Protein AF-A0A258PZM6-F1 (afdb_monomer_lite)

Sequence (106 aa):
TERRRTKQIAFNKANGIEPRGVQKRIKDIIDGVYDVKEKRSERQVEQERARYEDMSEKQLAAEIKLLEKQMNSEAKNLEFEKAAATRDRLTKVKEMAFGARSQDAI

Foldseek 3Di:
DVVVVVVVVVVCVVVVNDDDDDDDDDDDPDDDDPDDDPPVVVVVVVVVLVVLVPDDLVRLVVVLVVLVVVLVVCVVVVVNVVSVVSVVVSVVSCCSSPVDPDPPDD

Secondary structure (DSSP, 8-state):
-HHHHHHHHHHHHHTTPPP------------S---S-HHHHHHHHHHHHHHHHTS-HHHHHHHHHHHHHHHHHHHHTT-HHHHHHHHHHHHHHHHHHHTS------

Radius of gyration: 22.21 Å; chains: 1; bounding box: 46×37×56 Å

Structure (mmCIF, N/CA/C/O backbone):
data_AF-A0A258PZM6-F1
#
_entry.id   AF-A0A258PZM6-F1
#
loop_
_atom_site.group_PDB
_atom_site.id
_atom_site.type_symbol
_atom_site.label_atom_id
_atom_site.label_alt_id
_atom_site.label_comp_id
_atom_site.label_asym_id
_atom_site.label_entity_id
_atom_site.label_seq_id
_atom_site.pdbx_PDB_ins_code
_atom_site.Cartn_x
_atom_site.Cartn_y
_atom_site.Cartn_z
_atom_site.occupancy
_atom_site.B_iso_or_equiv
_atom_site.auth_seq_id
_atom_site.auth_comp_id
_atom_site.auth_asym_id
_atom_site.auth_atom_id
_atom_site.pdbx_PDB_model_num
ATOM 1 N N . THR A 1 1 ? -15.719 -6.253 27.846 1.00 87.56 1 THR A N 1
ATOM 2 C CA . THR A 1 1 ? -16.234 -6.933 29.054 1.00 87.56 1 THR A CA 1
ATOM 3 C C . THR A 1 1 ? -17.741 -7.058 28.967 1.00 87.56 1 THR A C 1
ATOM 5 O O . THR A 1 1 ? -18.397 -6.094 28.576 1.00 87.56 1 THR A O 1
ATOM 8 N N . GLU A 1 2 ? -18.286 -8.216 29.348 1.00 92.56 2 GLU A N 1
ATOM 9 C CA . GLU A 1 2 ? -19.725 -8.529 29.244 1.00 92.56 2 GLU A CA 1
ATOM 10 C C . GLU A 1 2 ? -20.620 -7.499 29.943 1.00 92.56 2 GLU A C 1
ATOM 12 O O . GLU A 1 2 ? -21.605 -7.037 29.375 1.00 92.56 2 GLU A O 1
ATOM 17 N N . ARG A 1 3 ? -20.186 -6.990 31.104 1.00 95.38 3 ARG A N 1
ATOM 18 C CA . ARG A 1 3 ? -20.904 -5.951 31.862 1.00 95.38 3 ARG A CA 1
ATOM 19 C C . ARG A 1 3 ? -21.282 -4.715 31.030 1.00 95.38 3 ARG A C 1
ATOM 21 O O . ARG A 1 3 ? -22.343 -4.132 31.240 1.00 95.38 3 ARG A O 1
ATOM 28 N N . ARG A 1 4 ? -20.408 -4.262 30.119 1.00 95.56 4 ARG A N 1
ATOM 29 C CA . ARG A 1 4 ? -20.677 -3.081 29.272 1.00 95.56 4 ARG A CA 1
ATOM 30 C C . ARG A 1 4 ? -21.717 -3.409 28.199 1.00 95.56 4 ARG A C 1
ATOM 32 O O . ARG A 1 4 ? -22.592 -2.587 27.943 1.00 95.56 4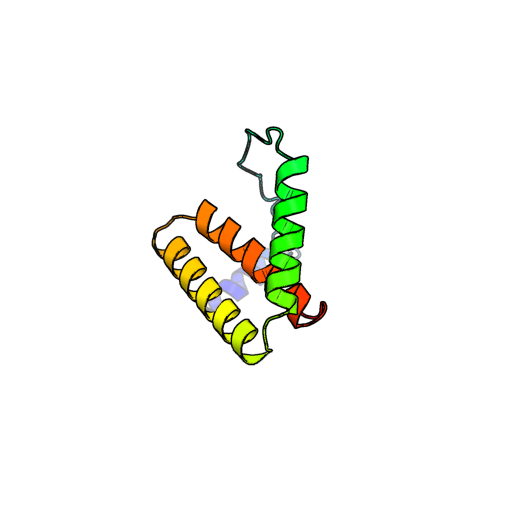 ARG A O 1
ATOM 39 N N . ARG A 1 5 ? -21.642 -4.609 27.620 1.00 92.94 5 ARG A N 1
ATOM 40 C CA . ARG A 1 5 ? -22.541 -5.069 26.559 1.00 92.94 5 ARG A CA 1
ATOM 41 C C . ARG A 1 5 ? -23.977 -5.205 27.062 1.00 92.94 5 ARG A C 1
ATOM 43 O O . ARG A 1 5 ? -24.892 -4.718 26.408 1.00 92.94 5 ARG A O 1
ATOM 50 N N . THR A 1 6 ? -24.175 -5.752 28.262 1.00 93.94 6 THR A N 1
ATOM 51 C CA . THR A 1 6 ? -25.507 -5.869 28.881 1.00 93.94 6 THR A CA 1
ATOM 52 C C . THR A 1 6 ? -26.173 -4.504 29.071 1.00 93.94 6 THR A C 1
ATOM 54 O O . THR A 1 6 ? -27.350 -4.340 28.755 1.00 93.94 6 THR A O 1
ATOM 57 N N . LYS A 1 7 ? -25.410 -3.491 29.515 1.00 94.81 7 LYS A N 1
ATOM 58 C CA . LYS A 1 7 ? -25.913 -2.112 29.652 1.00 94.81 7 LYS A CA 1
ATOM 59 C C . LYS A 1 7 ? -26.315 -1.504 28.309 1.00 94.81 7 LYS A C 1
ATOM 61 O O . LYS A 1 7 ? -27.350 -0.855 28.230 1.00 94.81 7 LYS A O 1
ATOM 66 N N . GLN A 1 8 ? -25.518 -1.730 27.264 1.00 94.69 8 GLN A N 1
ATOM 67 C CA . GLN A 1 8 ? -25.808 -1.231 25.917 1.00 94.69 8 GLN A CA 1
ATOM 68 C C . GLN A 1 8 ? -27.075 -1.867 25.336 1.00 94.69 8 GLN A C 1
ATOM 70 O O . GLN A 1 8 ? -27.910 -1.155 24.797 1.00 94.69 8 GLN A O 1
ATOM 75 N N . ILE A 1 9 ? -27.265 -3.180 25.502 1.00 94.81 9 ILE A N 1
ATOM 76 C CA . ILE A 1 9 ? -28.469 -3.877 25.024 1.00 94.81 9 ILE A CA 1
ATOM 77 C C . ILE A 1 9 ? -29.719 -3.383 25.762 1.00 94.81 9 ILE A C 1
ATOM 79 O O . ILE A 1 9 ? -30.732 -3.107 25.124 1.00 94.81 9 ILE A O 1
ATOM 83 N N . ALA A 1 10 ? -29.648 -3.236 27.090 1.00 94.62 10 ALA A N 1
ATOM 84 C CA . ALA A 1 10 ? -30.767 -2.737 27.887 1.00 94.62 10 ALA A CA 1
ATOM 85 C C . ALA A 1 10 ? -31.155 -1.304 27.489 1.00 94.62 10 ALA A C 1
ATOM 87 O O . ALA A 1 10 ? -32.334 -1.019 27.287 1.00 94.62 10 ALA A O 1
ATOM 88 N N . PHE A 1 11 ? -30.162 -0.428 27.310 1.00 95.75 11 PHE A N 1
ATOM 89 C CA . PHE A 1 11 ? -30.379 0.940 26.848 1.00 95.75 11 PHE A CA 1
ATOM 90 C C . PHE A 1 11 ? -30.974 0.975 25.436 1.00 95.75 11 PHE A C 1
ATOM 92 O O . PHE A 1 11 ? -31.957 1.672 25.200 1.00 95.75 11 PHE A O 1
ATOM 99 N N . ASN A 1 12 ? -30.432 0.180 24.513 1.00 95.81 12 ASN A N 1
ATOM 100 C CA . ASN A 1 12 ? -30.914 0.125 23.138 1.00 95.81 12 ASN A CA 1
ATOM 101 C C . ASN A 1 12 ? -32.359 -0.379 23.060 1.00 95.81 12 ASN A C 1
ATOM 103 O O . ASN A 1 12 ? -33.175 0.230 22.377 1.00 95.81 12 ASN A O 1
ATOM 107 N N . LYS A 1 13 ? -32.707 -1.428 23.819 1.00 93.94 13 LYS A N 1
ATOM 108 C CA . LYS A 1 13 ? -34.074 -1.963 23.885 1.00 93.94 13 LYS A CA 1
ATOM 109 C C . LYS A 1 13 ? -35.060 -0.953 24.477 1.00 93.94 13 LYS A C 1
ATOM 111 O O . LYS A 1 13 ? -36.164 -0.827 23.962 1.00 93.94 13 LYS A O 1
ATOM 116 N N . ALA A 1 14 ? -34.663 -0.230 25.525 1.00 95.19 14 ALA A N 1
ATOM 117 C CA . ALA A 1 14 ? -35.505 0.788 26.154 1.00 95.19 14 ALA A CA 1
ATOM 118 C C . ALA A 1 14 ? -35.771 1.999 25.243 1.00 95.19 14 ALA A C 1
ATOM 120 O O . ALA A 1 14 ? -36.822 2.620 25.351 1.00 95.19 14 ALA A O 1
ATOM 121 N N . ASN A 1 15 ? -34.838 2.319 24.341 1.00 94.12 15 ASN A N 1
ATOM 122 C CA . ASN A 1 15 ? -34.916 3.486 23.459 1.00 94.12 15 ASN A CA 1
ATOM 123 C C . ASN A 1 15 ? -35.259 3.134 21.999 1.00 94.12 15 ASN A C 1
ATOM 125 O O . ASN A 1 15 ? -35.209 4.008 21.139 1.00 94.12 15 ASN A O 1
ATOM 129 N N . GLY A 1 16 ? -35.559 1.866 21.693 1.00 92.50 16 GLY A N 1
ATOM 130 C CA . GLY A 1 16 ? -35.826 1.421 20.319 1.00 92.50 16 GLY A CA 1
ATOM 131 C C . GLY A 1 16 ? -34.641 1.602 19.358 1.00 92.50 16 GLY A C 1
ATOM 132 O O . GLY A 1 16 ? -34.844 1.773 18.160 1.00 92.50 16 GLY A O 1
ATOM 133 N N . ILE A 1 17 ? -33.404 1.600 19.865 1.00 93.25 17 ILE A N 1
ATOM 134 C CA . ILE A 1 17 ? -32.191 1.804 19.064 1.00 93.25 17 ILE A CA 1
ATOM 135 C C . ILE A 1 17 ? -31.758 0.471 18.456 1.00 93.25 17 ILE A C 1
ATOM 137 O O . ILE A 1 17 ? -31.359 -0.456 19.162 1.00 93.25 17 ILE A O 1
ATOM 141 N N . GLU A 1 18 ? -31.766 0.403 17.131 1.00 91.50 18 GLU A N 1
ATOM 142 C CA . GLU A 1 18 ? -31.204 -0.709 16.372 1.00 91.50 18 GLU A CA 1
ATOM 143 C C . GLU A 1 18 ? -29.706 -0.455 16.102 1.00 91.50 18 GLU A C 1
ATOM 145 O O . GLU A 1 18 ? -29.357 0.567 15.501 1.00 91.50 18 GLU A O 1
ATOM 150 N N . PRO A 1 19 ? -28.787 -1.337 16.540 1.00 89.56 19 PRO A N 1
ATOM 151 C CA . PRO A 1 19 ? -27.366 -1.183 16.250 1.00 89.56 19 PRO A CA 1
ATOM 152 C C . PRO A 1 19 ? -27.107 -1.279 14.743 1.00 89.56 19 PRO A C 1
ATOM 154 O O . PRO A 1 19 ? -27.415 -2.293 14.123 1.00 89.56 19 PRO A O 1
ATOM 157 N N . ARG A 1 20 ? -26.492 -0.249 14.157 1.00 89.44 20 ARG A N 1
ATOM 158 C CA . ARG A 1 20 ? -26.068 -0.233 12.749 1.00 89.44 20 ARG A CA 1
ATOM 159 C C . ARG A 1 20 ? -24.577 0.065 12.646 1.00 89.44 20 ARG A C 1
ATOM 161 O O . ARG A 1 20 ? -24.006 0.722 13.518 1.00 89.44 20 ARG A O 1
ATOM 168 N N . GLY A 1 21 ? -23.951 -0.423 11.576 1.00 87.19 21 GLY A N 1
ATOM 169 C CA . GLY A 1 21 ? -22.565 -0.093 11.253 1.00 87.19 21 GLY A CA 1
ATOM 170 C C . GLY A 1 21 ? -22.403 1.404 10.982 1.00 87.19 21 GLY A C 1
ATOM 171 O O . GLY A 1 21 ? -23.287 2.045 10.414 1.00 87.19 21 GLY A O 1
ATOM 172 N N . VAL A 1 22 ? -21.274 1.975 11.395 1.00 85.88 22 VAL A N 1
ATOM 173 C CA . VAL A 1 22 ? -20.969 3.384 11.128 1.00 85.88 22 VAL A CA 1
ATOM 174 C C . VAL A 1 22 ? -20.521 3.524 9.673 1.00 85.88 22 VAL A C 1
ATOM 176 O O . VAL A 1 22 ? -19.452 3.041 9.315 1.00 85.88 22 VAL A O 1
ATOM 179 N N . GLN A 1 23 ? -21.299 4.223 8.847 1.00 78.94 23 GLN A N 1
ATOM 180 C CA . GLN A 1 23 ? -20.879 4.638 7.506 1.00 78.94 23 GLN A CA 1
ATOM 181 C C . GLN A 1 23 ? -20.446 6.106 7.549 1.00 78.94 23 GLN A C 1
ATOM 183 O O . GLN A 1 23 ? -21.270 7.004 7.723 1.00 78.94 23 GLN A O 1
ATOM 188 N N . LYS A 1 24 ? -19.142 6.366 7.417 1.00 77.38 24 LYS A N 1
ATOM 189 C CA . LYS A 1 24 ? -18.603 7.723 7.256 1.00 77.38 24 LYS A CA 1
ATOM 190 C C . LYS A 1 24 ? -18.178 7.912 5.809 1.00 77.38 24 LYS A C 1
ATOM 192 O O . LYS A 1 24 ? -17.427 7.099 5.282 1.00 77.38 24 LYS A O 1
ATOM 197 N N . ARG A 1 25 ? -18.626 9.005 5.188 1.00 73.44 25 ARG A N 1
ATOM 198 C CA . ARG A 1 25 ? -18.029 9.472 3.934 1.00 73.44 25 ARG A CA 1
ATOM 199 C C . ARG A 1 25 ? -16.605 9.931 4.233 1.00 73.44 25 ARG A C 1
ATOM 201 O O . ARG A 1 25 ? -16.407 10.762 5.121 1.00 73.44 25 ARG A O 1
ATOM 208 N N . ILE A 1 26 ? -15.639 9.364 3.521 1.00 69.00 26 ILE A N 1
ATOM 209 C CA . ILE A 1 26 ? -14.270 9.871 3.506 1.00 69.00 26 ILE A CA 1
ATOM 210 C C . ILE A 1 26 ? -14.356 11.252 2.849 1.00 69.00 26 ILE A C 1
ATOM 212 O O . ILE A 1 26 ? -14.878 11.383 1.746 1.00 69.00 26 ILE A O 1
ATOM 216 N N . LYS A 1 27 ? -13.964 12.300 3.577 1.00 62.41 27 LYS A N 1
ATOM 217 C CA . LYS A 1 27 ? -13.713 13.603 2.962 1.00 62.41 27 LYS A CA 1
ATOM 218 C C . LYS A 1 27 ? -12.344 13.493 2.316 1.00 62.41 27 LYS A C 1
ATOM 220 O O . LYS A 1 27 ? -11.366 13.315 3.039 1.00 62.41 27 LYS A O 1
ATOM 225 N N . ASP A 1 28 ? -12.290 13.584 0.996 1.00 60.22 28 ASP A N 1
ATOM 226 C CA . ASP A 1 28 ? -11.027 13.728 0.289 1.00 60.22 28 ASP A CA 1
ATOM 227 C C . ASP A 1 28 ? -10.424 15.081 0.690 1.00 60.22 28 ASP A C 1
ATOM 229 O O . ASP A 1 28 ? -11.007 16.136 0.452 1.00 60.22 28 ASP A O 1
ATOM 233 N N . ILE A 1 29 ? -9.294 15.041 1.399 1.00 59.72 29 ILE A N 1
ATOM 234 C CA . ILE A 1 29 ? -8.540 16.224 1.861 1.00 59.72 29 ILE A CA 1
ATOM 235 C C . ILE A 1 29 ? -7.586 16.722 0.753 1.00 59.72 29 ILE A C 1
ATOM 237 O O . ILE A 1 29 ? -6.764 17.603 0.972 1.00 59.72 29 ILE A O 1
ATOM 241 N N . ILE A 1 30 ? -7.690 16.179 -0.460 1.00 59.25 30 ILE A N 1
ATOM 242 C CA . ILE A 1 30 ? -6.818 16.538 -1.578 1.00 59.25 30 ILE A CA 1
ATOM 243 C C . ILE A 1 30 ? -7.588 17.484 -2.497 1.00 59.25 30 ILE A C 1
ATOM 245 O O . ILE A 1 30 ? -8.172 17.078 -3.497 1.00 59.25 30 ILE A O 1
ATOM 249 N N . ASP A 1 31 ? -7.613 18.754 -2.107 1.00 55.25 31 ASP A N 1
ATOM 250 C CA . ASP A 1 31 ? -7.973 19.856 -2.992 1.00 55.25 31 ASP A CA 1
ATOM 251 C C . ASP A 1 31 ? -6.674 20.412 -3.590 1.00 55.25 31 ASP A C 1
ATOM 253 O O . ASP A 1 31 ? -5.876 21.032 -2.886 1.00 55.25 31 ASP A O 1
ATOM 257 N N . GLY A 1 32 ? -6.426 20.127 -4.871 1.00 53.28 32 GLY A N 1
ATOM 258 C CA . GLY A 1 32 ? -5.384 20.807 -5.641 1.00 53.28 32 GLY A CA 1
ATOM 259 C C . GLY A 1 32 ? -4.484 19.919 -6.503 1.00 53.28 32 GLY A C 1
ATOM 260 O O . GLY A 1 32 ? -3.665 19.157 -6.004 1.00 53.28 32 GLY A O 1
ATOM 261 N N . VAL A 1 33 ? -4.553 20.191 -7.812 1.00 48.50 33 VAL A N 1
ATOM 262 C CA . VAL A 1 33 ? -3.579 19.888 -8.882 1.00 48.50 33 VAL A CA 1
ATOM 263 C C . VAL A 1 33 ? -3.660 18.491 -9.514 1.00 48.50 33 VAL A C 1
ATOM 265 O O . VAL A 1 33 ? -2.751 17.671 -9.423 1.00 48.50 33 VAL A O 1
ATOM 268 N N . TYR A 1 34 ? -4.713 18.277 -10.304 1.00 49.56 34 TYR A N 1
ATOM 269 C CA . TYR A 1 34 ? -4.566 17.515 -11.546 1.00 49.56 34 TYR A CA 1
ATOM 270 C C . TYR A 1 34 ? -4.172 18.496 -12.654 1.00 49.56 34 TYR A C 1
ATOM 272 O O . TYR A 1 34 ? -5.007 19.278 -13.099 1.00 49.56 34 TYR A O 1
ATOM 280 N N . ASP A 1 35 ? -2.907 18.467 -13.080 1.00 54.03 35 ASP A N 1
ATOM 281 C CA . ASP A 1 35 ? -2.423 19.262 -14.215 1.00 54.03 35 ASP A CA 1
ATOM 282 C C . ASP A 1 35 ? -1.727 18.363 -15.264 1.00 54.03 35 ASP A C 1
ATOM 284 O O . ASP A 1 35 ? -0.624 17.846 -15.078 1.00 54.03 35 ASP A O 1
ATOM 288 N N . VAL A 1 36 ? -2.465 18.118 -16.353 1.00 52.28 36 VAL A N 1
ATOM 289 C CA . VAL A 1 36 ? -2.038 18.104 -17.768 1.00 52.28 36 VAL A CA 1
ATOM 290 C C . VAL A 1 36 ? -0.749 17.332 -18.118 1.00 52.28 36 VAL A C 1
ATOM 292 O O . VAL A 1 36 ? 0.214 17.878 -18.659 1.00 52.28 36 VAL A O 1
ATOM 295 N N . LYS A 1 37 ? -0.743 16.003 -17.933 1.00 50.91 37 LYS A N 1
ATOM 296 C CA . LYS A 1 37 ? 0.237 15.097 -18.588 1.00 50.91 37 LYS A CA 1
ATOM 297 C C . LYS A 1 37 ? -0.381 13.805 -19.133 1.00 50.91 37 LYS A C 1
ATOM 299 O O . LYS A 1 37 ? 0.194 12.730 -19.009 1.00 50.91 37 LYS A O 1
ATOM 304 N N . GLU A 1 38 ? -1.525 13.910 -19.797 1.00 55.78 38 GLU A N 1
ATOM 305 C CA . GLU A 1 38 ? -2.283 12.741 -20.271 1.00 55.78 38 GLU A CA 1
ATOM 306 C C . GLU A 1 38 ? -1.607 11.962 -21.421 1.00 55.78 38 GLU A C 1
ATOM 308 O O . GLU A 1 38 ? -1.738 10.753 -21.495 1.00 55.78 38 GLU A O 1
ATOM 313 N N . LYS A 1 39 ? -0.774 12.590 -22.266 1.00 51.09 39 LYS A N 1
ATOM 314 C CA . LYS A 1 39 ? -0.171 11.899 -23.436 1.00 51.09 39 LYS A CA 1
ATOM 315 C C . LYS A 1 39 ? 1.223 11.300 -23.216 1.00 51.09 39 LYS A C 1
ATOM 317 O O . LYS A 1 39 ? 1.716 10.543 -24.053 1.00 51.09 39 LYS A O 1
ATOM 322 N N . ARG A 1 40 ? 1.916 11.672 -22.132 1.00 55.41 40 ARG A N 1
ATOM 323 C CA . ARG A 1 40 ? 3.249 11.117 -21.802 1.00 55.41 40 ARG A CA 1
ATOM 324 C C . ARG A 1 40 ? 3.138 9.912 -20.869 1.00 55.41 40 ARG A C 1
ATOM 326 O O . ARG A 1 40 ? 4.012 9.052 -20.921 1.00 55.41 40 ARG A O 1
ATOM 333 N N . SER A 1 41 ? 2.074 9.844 -20.067 1.00 57.47 41 SER A N 1
ATOM 334 C CA . SER A 1 41 ? 1.765 8.693 -19.218 1.00 57.47 41 SER A CA 1
ATOM 335 C C . SER A 1 41 ? 1.398 7.466 -20.053 1.00 57.47 41 SER A C 1
ATOM 337 O O . SER A 1 41 ? 1.929 6.396 -19.788 1.00 57.47 41 SER A O 1
ATOM 339 N N . GLU A 1 42 ? 0.597 7.615 -21.111 1.00 56.75 42 GLU A N 1
ATOM 340 C CA . GLU A 1 42 ? 0.157 6.500 -21.968 1.00 56.75 42 GLU A CA 1
ATOM 341 C C . GLU A 1 42 ? 1.332 5.702 -22.555 1.00 56.75 42 GLU A C 1
ATOM 343 O O . GLU A 1 42 ? 1.398 4.484 -22.399 1.00 56.75 42 GLU A O 1
ATOM 348 N N . ARG A 1 43 ? 2.331 6.388 -23.132 1.00 60.59 43 ARG A N 1
ATOM 349 C CA . ARG A 1 43 ? 3.540 5.735 -23.672 1.00 60.59 43 ARG A CA 1
ATOM 350 C C . ARG A 1 43 ? 4.401 5.056 -22.604 1.00 60.59 43 ARG A C 1
ATOM 352 O O . ARG A 1 43 ? 5.055 4.063 -22.902 1.00 60.59 43 ARG A O 1
ATOM 359 N N . GLN A 1 44 ? 4.438 5.592 -21.384 1.00 62.19 44 GLN A N 1
ATOM 360 C CA . GLN A 1 44 ? 5.180 4.970 -20.281 1.00 62.19 44 GLN A CA 1
ATOM 361 C C . GLN A 1 44 ? 4.469 3.712 -19.782 1.00 62.19 44 GLN A C 1
ATOM 363 O O . GLN A 1 44 ? 5.116 2.695 -19.561 1.00 62.19 44 GLN A O 1
ATOM 368 N N . VAL A 1 45 ? 3.139 3.760 -19.689 1.00 63.88 45 VAL A N 1
ATOM 369 C CA . VAL A 1 45 ? 2.313 2.618 -19.287 1.00 63.88 45 VAL A CA 1
ATOM 370 C C . VAL A 1 45 ? 2.440 1.468 -20.288 1.00 63.88 45 VAL A C 1
ATOM 372 O O . VAL A 1 45 ? 2.532 0.316 -19.880 1.00 63.88 45 VAL A O 1
ATOM 375 N N . GLU A 1 46 ? 2.492 1.758 -21.588 1.00 64.75 46 GLU A N 1
ATOM 376 C CA . GLU A 1 46 ? 2.641 0.731 -22.626 1.00 64.75 46 GLU A CA 1
ATOM 377 C C . GLU A 1 46 ? 4.025 0.057 -22.600 1.00 64.75 46 GLU A C 1
ATOM 379 O O . GLU A 1 46 ? 4.130 -1.162 -22.719 1.00 64.75 46 GLU A O 1
ATOM 384 N N . GLN A 1 47 ? 5.089 0.824 -22.339 1.00 67.19 47 GLN A N 1
ATOM 385 C CA . GLN A 1 47 ? 6.439 0.275 -22.159 1.00 67.19 47 GLN A CA 1
ATOM 386 C C . GLN A 1 47 ? 6.579 -0.554 -20.878 1.00 67.19 47 GLN A C 1
ATOM 388 O O . GLN A 1 47 ? 7.283 -1.562 -20.872 1.00 67.19 47 GLN A O 1
ATOM 393 N N . GLU A 1 48 ? 5.933 -0.134 -19.789 1.00 67.56 48 GLU A N 1
ATOM 394 C CA . GLU A 1 48 ? 5.893 -0.910 -18.548 1.00 67.56 48 GLU A CA 1
ATOM 395 C C . GLU A 1 48 ? 5.145 -2.230 -18.749 1.00 67.56 48 GLU A C 1
ATOM 397 O O . GLU A 1 48 ? 5.646 -3.270 -18.334 1.00 67.56 48 GLU A O 1
ATOM 402 N N . ARG A 1 49 ? 4.004 -2.216 -19.449 1.00 68.88 49 ARG A N 1
ATOM 403 C CA . ARG A 1 49 ? 3.251 -3.435 -19.785 1.00 68.88 49 ARG A CA 1
ATOM 404 C C . ARG A 1 49 ? 4.098 -4.447 -20.547 1.00 68.88 49 ARG A C 1
ATOM 406 O O . ARG A 1 49 ? 4.230 -5.572 -20.080 1.00 68.88 49 ARG A O 1
ATOM 413 N N . ALA A 1 50 ? 4.745 -4.024 -21.633 1.00 69.06 50 ALA A N 1
ATOM 414 C CA . ALA A 1 50 ? 5.614 -4.901 -22.418 1.00 69.06 50 ALA A CA 1
ATOM 415 C C . ALA A 1 50 ? 6.747 -5.511 -21.569 1.00 69.06 50 ALA A C 1
ATOM 417 O O . ALA A 1 50 ? 7.050 -6.694 -21.682 1.00 69.06 50 ALA A O 1
ATOM 418 N N . ARG A 1 51 ? 7.334 -4.733 -20.646 1.00 74.50 51 ARG A N 1
ATOM 419 C CA . ARG A 1 51 ? 8.365 -5.243 -19.725 1.00 74.50 51 ARG A CA 1
ATOM 420 C C . ARG A 1 51 ? 7.846 -6.324 -18.783 1.00 74.50 51 ARG A C 1
ATOM 422 O O . ARG A 1 51 ? 8.592 -7.250 -18.488 1.00 74.50 51 ARG A O 1
ATOM 429 N N . TYR A 1 52 ? 6.626 -6.181 -18.270 1.00 71.06 52 TYR A N 1
ATOM 430 C CA . TYR A 1 52 ? 6.039 -7.164 -17.360 1.00 71.06 52 TYR A CA 1
ATOM 431 C C . TYR A 1 52 ? 5.547 -8.415 -18.096 1.00 71.06 52 TYR A C 1
ATOM 433 O O . TYR A 1 52 ? 5.644 -9.503 -17.536 1.00 71.06 52 TYR A O 1
ATOM 441 N N . GLU A 1 53 ? 5.082 -8.282 -19.339 1.00 72.62 53 GLU A N 1
ATOM 442 C CA . GLU A 1 53 ? 4.711 -9.416 -20.199 1.00 72.62 53 GLU A CA 1
ATOM 443 C C . GLU A 1 53 ? 5.927 -10.265 -20.606 1.00 72.62 53 GLU A C 1
ATOM 445 O O . GLU A 1 53 ? 5.828 -11.488 -20.662 1.00 72.62 53 GLU A O 1
ATOM 450 N N . ASP A 1 54 ? 7.092 -9.640 -20.805 1.00 75.56 54 ASP A N 1
ATOM 451 C CA . ASP A 1 54 ? 8.349 -10.337 -21.118 1.00 75.56 54 ASP A CA 1
ATOM 452 C C . ASP A 1 54 ? 9.004 -11.015 -19.893 1.00 75.56 54 ASP A C 1
ATOM 454 O O . ASP A 1 54 ? 9.959 -11.789 -20.032 1.00 75.56 54 ASP A O 1
ATOM 458 N N . MET A 1 55 ? 8.540 -10.730 -18.671 1.00 77.19 55 MET A N 1
ATOM 459 C CA . MET A 1 55 ? 9.087 -11.331 -17.452 1.00 77.19 55 MET A CA 1
ATOM 460 C C . MET A 1 55 ? 8.531 -12.737 -17.208 1.00 77.19 55 MET A C 1
ATOM 462 O O . MET A 1 55 ? 7.333 -12.989 -17.282 1.00 77.19 55 MET A O 1
ATOM 466 N N . SER A 1 56 ? 9.401 -13.658 -16.786 1.00 82.56 56 SER A N 1
ATOM 467 C CA . SER A 1 56 ? 8.948 -14.962 -16.283 1.00 82.56 56 SER A CA 1
ATOM 468 C C . SER A 1 56 ? 8.137 -14.817 -14.988 1.00 82.56 56 SER A C 1
ATOM 470 O O . SER A 1 56 ? 8.377 -13.910 -14.188 1.00 82.56 56 SER A O 1
ATOM 472 N N . GLU A 1 57 ? 7.252 -15.776 -14.701 1.00 80.81 57 GLU A N 1
ATOM 473 C CA . GLU A 1 57 ? 6.445 -15.812 -13.466 1.00 80.81 57 GLU A CA 1
ATOM 474 C C . GLU A 1 57 ? 7.288 -15.635 -12.189 1.00 80.81 57 GLU A C 1
ATOM 476 O O . GLU A 1 57 ? 6.909 -14.931 -11.252 1.00 80.81 57 GLU A O 1
ATOM 481 N N . LYS A 1 58 ? 8.486 -16.231 -12.165 1.00 83.50 58 LYS A N 1
ATOM 482 C CA . LYS A 1 58 ? 9.429 -16.115 -11.045 1.00 83.50 58 LYS A CA 1
ATOM 483 C C . LYS A 1 58 ? 9.969 -14.692 -10.884 1.00 83.50 58 LYS A C 1
ATOM 485 O O . LYS A 1 58 ? 10.180 -14.244 -9.756 1.00 83.50 58 LYS A O 1
ATOM 490 N N . GLN A 1 59 ? 10.218 -13.996 -11.990 1.00 83.62 59 GLN A N 1
ATOM 491 C CA . GLN A 1 59 ? 10.675 -12.606 -11.981 1.00 83.62 59 GLN A CA 1
ATOM 492 C C . GLN A 1 59 ? 9.547 -11.660 -11.564 1.00 83.62 59 GLN A C 1
ATOM 494 O O . GLN A 1 59 ? 9.780 -10.799 -10.720 1.00 83.62 59 GLN A O 1
ATOM 499 N N . LEU A 1 60 ? 8.321 -11.886 -12.045 1.00 85.25 60 LEU A N 1
ATOM 500 C CA . LEU A 1 60 ? 7.133 -11.143 -11.612 1.00 85.25 60 LEU A CA 1
ATOM 501 C C . LEU A 1 60 ? 6.883 -11.286 -10.106 1.00 85.25 60 LEU A C 1
ATOM 503 O O . LEU A 1 60 ? 6.676 -10.292 -9.413 1.00 85.25 60 LEU A O 1
ATOM 507 N N . ALA A 1 61 ? 6.975 -12.504 -9.566 1.00 86.50 61 ALA A N 1
ATOM 508 C CA . ALA A 1 61 ? 6.824 -12.738 -8.130 1.00 86.50 61 ALA A CA 1
ATOM 509 C C . ALA A 1 61 ? 7.907 -12.025 -7.294 1.00 86.50 61 ALA A C 1
ATOM 511 O O . ALA A 1 61 ? 7.625 -11.513 -6.207 1.00 86.50 61 ALA A O 1
ATOM 512 N N . ALA A 1 62 ? 9.147 -11.973 -7.792 1.00 89.25 62 ALA A N 1
ATOM 513 C CA . ALA A 1 62 ? 10.235 -11.251 -7.135 1.00 89.25 62 ALA A CA 1
ATOM 514 C C . ALA A 1 62 ? 10.006 -9.731 -7.147 1.00 89.25 62 ALA A C 1
ATOM 516 O O . ALA A 1 62 ? 10.214 -9.076 -6.124 1.00 89.25 62 ALA A O 1
ATOM 517 N N . GLU A 1 63 ? 9.529 -9.194 -8.269 1.00 88.62 63 GLU A N 1
ATOM 518 C CA . GLU A 1 63 ? 9.217 -7.774 -8.435 1.00 88.62 63 GLU A CA 1
ATOM 519 C C . GLU A 1 63 ? 8.044 -7.339 -7.545 1.00 88.62 63 GLU A C 1
ATOM 521 O O . GLU A 1 63 ? 8.138 -6.347 -6.825 1.00 88.62 63 GLU A O 1
ATOM 526 N N . ILE A 1 64 ? 6.975 -8.140 -7.488 1.00 89.94 64 ILE A N 1
ATOM 527 C CA . ILE A 1 64 ? 5.845 -7.941 -6.567 1.00 89.94 64 ILE A CA 1
ATOM 528 C C . ILE A 1 64 ? 6.339 -7.834 -5.121 1.00 89.94 64 ILE A C 1
ATOM 530 O O . ILE A 1 64 ? 5.988 -6.895 -4.404 1.00 89.94 64 ILE A O 1
ATOM 534 N N . LYS A 1 65 ? 7.209 -8.756 -4.696 1.00 93.00 65 LYS A N 1
ATOM 535 C CA . LYS A 1 65 ? 7.771 -8.759 -3.340 1.00 93.00 65 LYS A CA 1
ATOM 536 C C . LYS A 1 65 ? 8.645 -7.530 -3.068 1.00 93.00 65 LYS A C 1
ATOM 538 O O . LYS A 1 65 ? 8.672 -7.026 -1.941 1.00 93.00 65 LYS A O 1
ATOM 543 N N . LEU A 1 66 ? 9.377 -7.055 -4.074 1.00 93.50 66 LEU A N 1
ATOM 544 C CA . LEU A 1 66 ? 10.194 -5.848 -3.973 1.00 93.50 66 LEU A CA 1
ATOM 545 C C . LEU A 1 66 ? 9.315 -4.607 -3.773 1.00 93.50 66 LEU A C 1
ATOM 547 O O . LEU A 1 66 ? 9.542 -3.850 -2.827 1.00 93.50 66 LEU A O 1
ATOM 551 N N . LEU A 1 67 ? 8.283 -4.449 -4.604 1.00 93.69 67 LEU A N 1
ATOM 552 C CA . LEU A 1 67 ? 7.319 -3.350 -4.522 1.00 93.69 67 LEU A CA 1
ATOM 553 C C . LEU A 1 67 ? 6.561 -3.348 -3.186 1.00 93.69 67 LEU A C 1
ATOM 555 O O . LEU A 1 67 ? 6.406 -2.297 -2.569 1.00 93.69 67 LEU A O 1
ATOM 559 N N . GLU A 1 68 ? 6.163 -4.514 -2.669 1.00 93.31 68 GLU A N 1
ATOM 560 C CA . GLU A 1 68 ? 5.543 -4.635 -1.340 1.00 93.31 68 GLU A CA 1
ATOM 561 C C . GLU A 1 68 ? 6.477 -4.188 -0.211 1.00 93.31 68 GLU A C 1
ATOM 563 O O . GLU A 1 68 ? 6.057 -3.511 0.734 1.00 93.31 68 GLU A O 1
ATOM 568 N N . LYS A 1 69 ? 7.763 -4.549 -0.292 1.00 96.62 69 LYS A N 1
ATOM 569 C CA . LYS A 1 69 ? 8.765 -4.112 0.685 1.00 96.62 69 LYS A CA 1
ATOM 570 C C . LYS A 1 69 ? 8.975 -2.601 0.614 1.00 96.62 69 LYS A C 1
ATOM 572 O O . LYS A 1 69 ? 9.069 -1.962 1.663 1.00 96.62 69 LYS A O 1
ATOM 577 N N . GLN A 1 70 ? 9.032 -2.043 -0.594 1.00 94.88 70 GLN A N 1
ATOM 578 C CA . GLN A 1 70 ? 9.173 -0.607 -0.814 1.00 94.88 70 GLN A CA 1
ATOM 579 C C . GLN A 1 70 ? 7.971 0.161 -0.253 1.00 94.88 70 GLN A C 1
ATOM 581 O O . GLN A 1 70 ? 8.166 1.043 0.578 1.00 94.88 70 GLN A O 1
ATOM 586 N N . MET A 1 71 ? 6.747 -0.241 -0.602 1.00 95.50 71 MET A N 1
ATOM 587 C CA . MET A 1 71 ? 5.513 0.369 -0.098 1.00 95.50 71 MET A CA 1
ATOM 588 C C . MET A 1 71 ? 5.471 0.366 1.436 1.00 95.50 71 MET A C 1
ATOM 590 O O . MET A 1 71 ? 5.187 1.387 2.058 1.00 95.50 71 MET A O 1
ATOM 594 N N . ASN A 1 72 ? 5.802 -0.767 2.064 1.00 93.81 72 ASN A N 1
ATOM 595 C CA . ASN A 1 72 ? 5.855 -0.865 3.524 1.00 93.81 72 ASN A CA 1
ATOM 596 C C . ASN A 1 72 ? 6.938 0.031 4.140 1.00 93.81 72 ASN A C 1
ATOM 598 O O . ASN A 1 72 ? 6.751 0.547 5.239 1.00 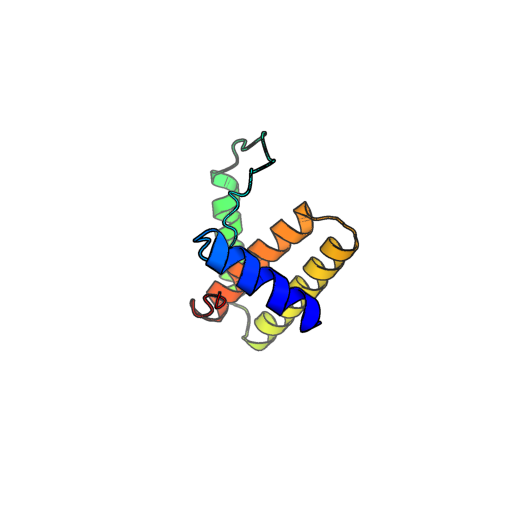93.81 72 ASN A O 1
ATOM 602 N N . SER A 1 73 ? 8.076 0.204 3.467 1.00 96.69 73 SER A N 1
ATOM 603 C CA . SER A 1 73 ? 9.135 1.106 3.923 1.00 96.69 73 SER A CA 1
ATOM 604 C C . SER A 1 73 ? 8.700 2.569 3.837 1.00 96.69 73 SER A C 1
ATOM 606 O O . SER A 1 73 ? 8.878 3.310 4.798 1.00 96.69 73 SER A O 1
ATOM 608 N N . GLU A 1 74 ? 8.098 2.973 2.719 1.00 95.31 74 GLU A N 1
ATOM 609 C CA . GLU A 1 74 ? 7.562 4.323 2.503 1.00 95.31 74 GLU A CA 1
ATOM 610 C C . GLU A 1 74 ? 6.467 4.639 3.534 1.00 95.31 74 GLU A C 1
ATOM 612 O O . GLU A 1 74 ? 6.504 5.682 4.184 1.00 95.31 74 GLU A O 1
ATOM 617 N N . ALA A 1 75 ? 5.563 3.687 3.791 1.00 94.12 75 ALA A N 1
ATOM 618 C CA . ALA A 1 75 ? 4.530 3.815 4.816 1.00 94.12 75 ALA A CA 1
ATOM 619 C C . ALA A 1 75 ? 5.111 3.957 6.236 1.00 94.12 75 ALA A C 1
ATOM 621 O O . ALA A 1 75 ? 4.634 4.780 7.017 1.00 94.12 75 ALA A O 1
ATOM 622 N N . LYS A 1 76 ? 6.165 3.199 6.574 1.00 95.75 76 LYS A N 1
ATOM 623 C CA . LYS A 1 76 ? 6.878 3.334 7.861 1.00 95.75 76 LYS A CA 1
ATOM 624 C C . LYS A 1 76 ? 7.553 4.694 8.015 1.00 95.75 76 LYS A C 1
ATOM 626 O O . LYS A 1 76 ? 7.609 5.211 9.126 1.00 95.75 76 LYS A O 1
ATOM 631 N N . ASN A 1 77 ? 8.028 5.265 6.914 1.00 95.94 77 ASN A N 1
ATOM 632 C CA . ASN A 1 77 ? 8.648 6.587 6.877 1.00 95.94 77 ASN A CA 1
ATOM 633 C C . ASN A 1 77 ? 7.622 7.733 6.797 1.00 95.94 77 ASN A C 1
ATOM 635 O O . ASN A 1 77 ? 8.023 8.885 6.665 1.00 95.94 77 ASN A O 1
ATOM 639 N N . LEU A 1 78 ? 6.317 7.435 6.893 1.00 93.62 78 LEU A N 1
ATOM 640 C CA . LEU A 1 78 ? 5.211 8.394 6.761 1.00 93.62 78 LEU A CA 1
ATOM 641 C C . LEU A 1 78 ? 5.135 9.069 5.376 1.00 93.62 78 LEU A C 1
ATOM 643 O O . LEU A 1 78 ? 4.478 10.095 5.210 1.00 93.62 78 LEU A O 1
ATOM 647 N N . GLU A 1 79 ? 5.758 8.475 4.356 1.00 93.50 79 GLU A N 1
ATOM 648 C CA . GLU A 1 79 ? 5.734 8.951 2.971 1.00 93.50 79 GLU A CA 1
ATOM 649 C C . GLU A 1 79 ? 4.507 8.393 2.229 1.00 93.50 79 GLU A C 1
ATOM 651 O O . GLU A 1 79 ? 4.620 7.599 1.292 1.00 93.50 79 GLU A O 1
ATOM 656 N N . PHE A 1 80 ? 3.306 8.783 2.665 1.00 89.81 80 PHE A N 1
ATOM 657 C CA . PHE A 1 80 ? 2.055 8.176 2.190 1.00 89.81 80 PHE A CA 1
ATOM 658 C C . PHE A 1 80 ? 1.777 8.388 0.698 1.00 89.81 80 PHE A C 1
ATOM 660 O O . PHE A 1 80 ? 1.214 7.500 0.064 1.00 89.81 80 PHE A O 1
ATOM 667 N N . GLU A 1 81 ? 2.207 9.507 0.113 1.00 90.94 81 GLU A N 1
ATOM 668 C CA . GLU A 1 81 ? 2.062 9.754 -1.329 1.00 90.94 81 GLU A CA 1
ATOM 669 C C . GLU A 1 81 ? 2.890 8.771 -2.163 1.00 90.94 81 GLU A C 1
ATOM 671 O O . GLU A 1 81 ? 2.401 8.200 -3.139 1.00 90.94 81 GLU A O 1
ATOM 676 N N . LYS A 1 82 ? 4.135 8.511 -1.743 1.00 89.75 82 LYS A N 1
ATOM 677 C CA . LYS A 1 82 ? 5.006 7.533 -2.405 1.00 89.75 82 LYS A CA 1
ATOM 678 C C . LYS A 1 82 ? 4.469 6.120 -2.215 1.00 89.75 82 LYS A C 1
ATOM 680 O O . LYS A 1 82 ? 4.337 5.393 -3.196 1.00 89.75 82 LYS A O 1
ATOM 685 N N . ALA A 1 83 ? 4.051 5.782 -0.993 1.00 90.81 83 ALA A N 1
ATOM 686 C CA . ALA A 1 83 ? 3.439 4.491 -0.699 1.00 90.81 83 ALA A CA 1
ATOM 687 C C . ALA A 1 83 ? 2.174 4.254 -1.541 1.00 90.81 83 ALA A C 1
ATOM 689 O O . ALA A 1 83 ? 1.984 3.155 -2.059 1.00 90.81 83 ALA A O 1
ATOM 690 N N . ALA A 1 84 ? 1.338 5.280 -1.738 1.00 91.06 84 ALA A N 1
ATOM 691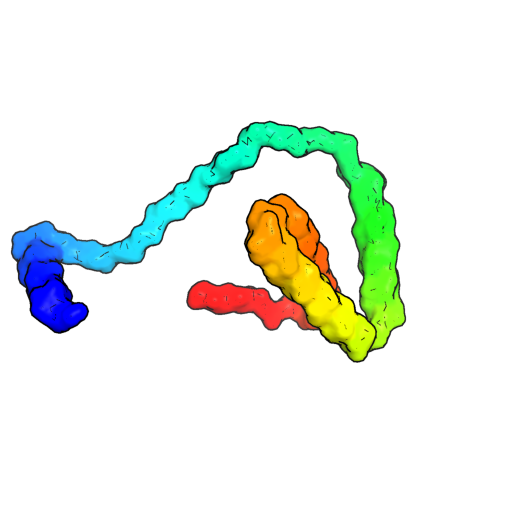 C CA . ALA A 1 84 ? 0.166 5.209 -2.607 1.00 91.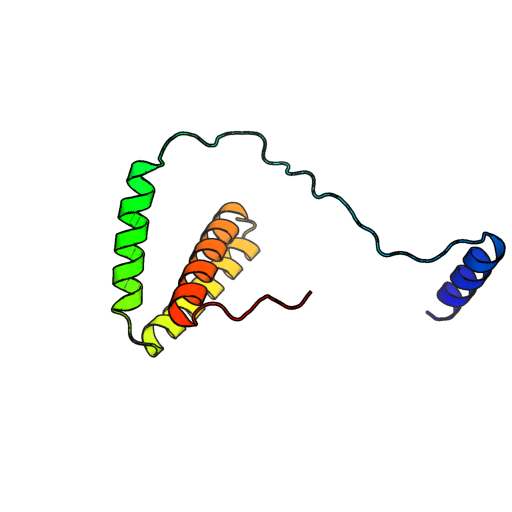06 84 ALA A CA 1
ATOM 692 C C . ALA A 1 84 ? 0.558 4.969 -4.074 1.00 91.06 84 ALA A C 1
ATOM 694 O O . ALA A 1 84 ? 0.032 4.055 -4.706 1.00 91.06 84 ALA A O 1
ATOM 695 N N . ALA A 1 85 ? 1.549 5.699 -4.594 1.00 91.06 85 ALA A N 1
ATOM 696 C CA . ALA A 1 85 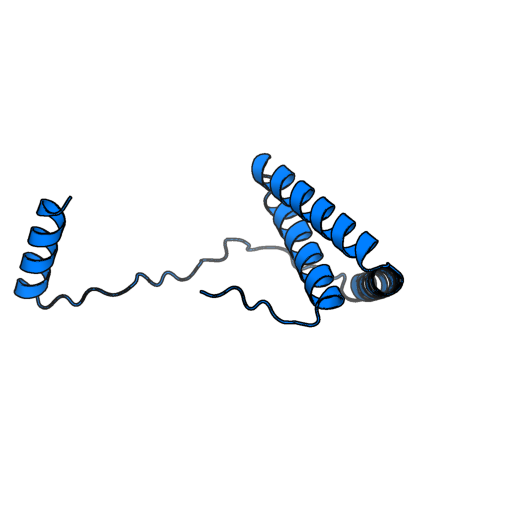? 2.053 5.484 -5.951 1.00 91.06 85 ALA A CA 1
ATOM 697 C C . ALA A 1 85 ? 2.672 4.083 -6.143 1.00 91.06 85 ALA A C 1
ATOM 699 O O . ALA A 1 85 ? 2.561 3.480 -7.213 1.00 91.06 85 ALA A O 1
ATOM 700 N N . THR A 1 86 ? 3.337 3.539 -5.120 1.00 92.06 86 THR A N 1
ATOM 701 C CA . THR A 1 86 ? 3.894 2.177 -5.136 1.00 92.06 86 THR A CA 1
ATOM 702 C C . THR A 1 86 ? 2.796 1.115 -5.045 1.00 92.06 86 THR A C 1
ATOM 704 O O . THR A 1 86 ? 2.861 0.122 -5.769 1.00 92.06 86 THR A O 1
ATOM 707 N N . ARG A 1 87 ? 1.749 1.341 -4.240 1.00 91.94 87 ARG A N 1
ATOM 708 C CA . ARG A 1 87 ? 0.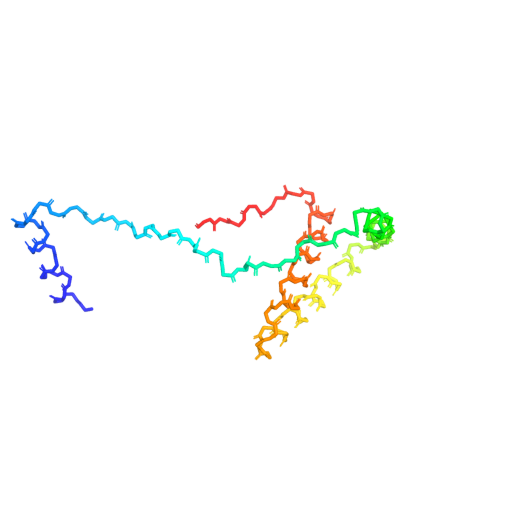550 0.491 -4.186 1.00 91.94 87 ARG A CA 1
ATOM 709 C C . ARG A 1 87 ? -0.119 0.397 -5.553 1.00 91.94 87 ARG A C 1
ATOM 711 O O . ARG A 1 87 ? -0.404 -0.701 -6.009 1.00 91.94 87 ARG A O 1
ATOM 718 N N . ASP A 1 88 ? -0.334 1.525 -6.221 1.00 90.81 88 ASP A N 1
ATOM 719 C CA . ASP A 1 88 ? -1.030 1.539 -7.511 1.00 90.81 88 ASP A CA 1
ATOM 720 C C . ASP A 1 88 ? -0.224 0.804 -8.595 1.00 90.81 88 ASP A C 1
ATOM 722 O O . ASP A 1 88 ? -0.794 0.092 -9.424 1.00 90.81 88 ASP A O 1
ATOM 726 N N . ARG A 1 89 ? 1.113 0.903 -8.556 1.00 88.38 89 ARG A N 1
ATOM 727 C CA . ARG A 1 89 ? 2.007 0.091 -9.399 1.00 88.38 89 ARG A CA 1
ATOM 728 C C . ARG A 1 89 ? 1.909 -1.400 -9.070 1.00 88.38 89 ARG A C 1
ATOM 730 O O . ARG A 1 89 ? 1.763 -2.208 -9.983 1.00 88.38 89 ARG A O 1
ATOM 737 N N . LEU A 1 90 ? 1.926 -1.764 -7.788 1.00 90.06 90 LEU A N 1
ATOM 738 C CA . LEU A 1 90 ? 1.775 -3.150 -7.337 1.00 90.06 90 LEU A CA 1
ATOM 739 C C . LEU A 1 90 ? 0.453 -3.766 -7.816 1.00 90.06 90 LEU A C 1
ATOM 741 O O . LEU A 1 90 ? 0.452 -4.893 -8.309 1.00 90.06 90 LEU A O 1
ATOM 745 N N . THR A 1 91 ? -0.654 -3.029 -7.702 1.00 87.62 91 THR A N 1
ATOM 746 C CA . THR A 1 91 ? -1.975 -3.477 -8.161 1.00 87.62 91 THR A CA 1
ATOM 747 C C . THR A 1 91 ? -1.967 -3.759 -9.659 1.00 87.62 91 THR A C 1
ATOM 749 O O . THR A 1 91 ? -2.367 -4.845 -10.065 1.00 87.62 91 THR A O 1
ATOM 752 N N . LYS A 1 92 ? -1.413 -2.851 -10.473 1.00 85.38 92 LYS A N 1
ATOM 753 C CA . LYS A 1 92 ? -1.296 -3.051 -11.927 1.00 85.38 92 LYS A CA 1
ATOM 754 C C . LYS A 1 92 ? -0.496 -4.306 -12.281 1.00 85.38 92 LYS A C 1
ATOM 756 O O . LYS A 1 92 ? -0.922 -5.080 -13.133 1.00 85.38 92 LYS A O 1
ATOM 761 N N . VAL A 1 93 ? 0.645 -4.533 -11.625 1.00 85.25 93 VAL A N 1
ATOM 762 C CA . VAL A 1 93 ? 1.475 -5.729 -11.867 1.00 85.25 93 VAL A CA 1
ATOM 763 C C . VAL A 1 93 ? 0.736 -7.007 -11.469 1.00 85.25 93 VAL A C 1
ATOM 765 O O . VAL A 1 93 ? 0.773 -7.986 -12.210 1.00 85.25 93 VAL A O 1
ATOM 768 N N . LYS A 1 94 ? 0.012 -7.001 -10.344 1.00 84.44 94 LYS A N 1
ATOM 769 C CA . LYS A 1 94 ? -0.809 -8.145 -9.916 1.00 84.44 94 LYS A CA 1
ATOM 770 C C . LYS A 1 94 ? -1.971 -8.420 -10.872 1.00 84.44 94 LYS A C 1
ATOM 772 O O . LYS A 1 94 ? -2.237 -9.580 -11.174 1.00 84.44 94 LYS A O 1
ATOM 777 N N . GLU A 1 95 ? -2.640 -7.382 -11.365 1.00 83.88 95 GLU A N 1
ATOM 778 C CA . GLU A 1 95 ? -3.715 -7.506 -12.356 1.00 83.88 95 GLU A CA 1
ATOM 779 C C . GLU A 1 95 ? -3.215 -8.122 -13.665 1.00 83.88 95 GLU A C 1
ATOM 781 O O . GLU A 1 95 ? -3.873 -9.014 -14.198 1.00 83.88 95 GLU A O 1
ATOM 786 N N . MET A 1 96 ? -2.043 -7.688 -14.143 1.00 78.88 96 MET A N 1
ATOM 787 C CA . MET A 1 96 ? -1.402 -8.232 -15.343 1.00 78.88 96 MET A CA 1
ATOM 788 C C . MET A 1 96 ? -0.944 -9.682 -15.150 1.00 78.88 96 MET A C 1
ATOM 790 O O . MET A 1 96 ? -1.199 -10.519 -16.008 1.00 78.88 96 MET A O 1
ATOM 794 N N . ALA A 1 97 ? -0.308 -9.995 -14.017 1.00 76.94 97 ALA A N 1
ATOM 795 C CA . ALA A 1 97 ? 0.248 -11.322 -13.755 1.00 76.94 97 ALA A CA 1
ATOM 796 C C . ALA A 1 97 ? -0.820 -12.391 -13.473 1.00 76.94 97 ALA A C 1
ATOM 798 O O . ALA A 1 97 ? -0.643 -13.548 -13.843 1.00 76.94 97 ALA A O 1
ATOM 799 N N . PHE A 1 98 ? -1.916 -12.026 -12.799 1.00 75.62 98 PHE A N 1
ATOM 800 C CA . PHE A 1 98 ? -2.909 -12.992 -12.315 1.00 75.62 98 PHE A CA 1
ATOM 801 C C . PHE A 1 98 ? -4.287 -12.861 -12.963 1.00 75.62 98 PHE A C 1
ATOM 803 O O . PHE A 1 98 ? -5.180 -13.624 -12.602 1.00 75.62 98 PHE A O 1
ATOM 810 N N . GLY A 1 99 ? -4.480 -11.927 -13.903 1.00 65.44 99 GLY A N 1
ATOM 811 C CA . GLY A 1 99 ? -5.731 -11.793 -14.649 1.00 65.44 99 GLY A CA 1
ATOM 812 C C . GLY A 1 99 ? -6.937 -11.646 -13.722 1.00 65.44 99 GLY A C 1
ATOM 813 O O . GLY A 1 99 ? -7.768 -12.543 -13.641 1.00 65.44 99 GLY A O 1
ATOM 814 N N . ALA A 1 100 ? -7.001 -10.529 -12.993 1.00 59.47 100 ALA A N 1
ATOM 815 C CA . ALA A 1 100 ? -8.149 -10.093 -12.190 1.00 59.47 100 ALA A CA 1
ATOM 816 C C . ALA A 1 100 ? -8.914 -11.210 -11.440 1.00 59.47 100 ALA A C 1
ATOM 818 O O . ALA A 1 100 ? -10.026 -11.579 -11.819 1.00 59.47 100 ALA A O 1
ATOM 819 N N . ARG A 1 101 ? -8.385 -11.683 -10.301 1.00 48.34 101 ARG A N 1
ATOM 820 C CA . ARG A 1 101 ? -9.212 -12.288 -9.238 1.00 48.34 101 ARG A CA 1
ATOM 821 C C . ARG A 1 101 ? -8.559 -12.204 -7.861 1.00 48.34 101 ARG A C 1
ATOM 823 O O . ARG A 1 101 ? -8.140 -13.186 -7.265 1.00 48.34 101 ARG A O 1
ATOM 830 N N . SER A 1 102 ? -8.577 -11.001 -7.321 1.00 46.03 102 SER A N 1
ATOM 831 C CA . SER A 1 102 ? -8.648 -10.791 -5.880 1.00 46.03 102 SER A CA 1
ATOM 832 C C . SER A 1 102 ? -9.378 -9.475 -5.674 1.00 46.03 102 SER A C 1
ATOM 834 O O . SER A 1 102 ? -8.772 -8.432 -5.460 1.00 46.03 102 SER A O 1
ATOM 836 N N . GLN A 1 103 ? -10.708 -9.517 -5.826 1.00 40.62 103 GLN A N 1
ATOM 837 C CA . GLN A 1 103 ? -11.532 -8.608 -5.042 1.00 40.62 103 GLN A CA 1
ATOM 838 C C . GLN A 1 103 ? -11.188 -8.944 -3.596 1.00 40.62 103 GLN A C 1
ATOM 840 O O . GLN A 1 103 ? -11.559 -10.018 -3.119 1.00 40.62 103 GLN A O 1
ATOM 845 N N . ASP A 1 104 ? -10.381 -8.096 -2.964 1.00 41.72 104 ASP A N 1
ATOM 846 C CA . ASP A 1 104 ? -10.152 -8.172 -1.533 1.00 41.72 104 ASP A CA 1
ATOM 847 C C . ASP A 1 104 ? -11.531 -8.218 -0.873 1.00 41.72 104 ASP A C 1
ATOM 849 O O . ASP A 1 104 ? -12.356 -7.313 -1.031 1.00 41.72 104 ASP A O 1
ATOM 853 N N . ALA A 1 105 ? -11.817 -9.360 -0.249 1.00 34.78 105 ALA A N 1
ATOM 854 C CA . ALA A 1 105 ? -13.052 -9.583 0.466 1.00 34.78 105 ALA A CA 1
ATOM 855 C C . ALA A 1 105 ? -13.151 -8.538 1.584 1.00 34.78 105 ALA A C 1
ATOM 857 O O . ALA A 1 105 ? -12.218 -8.370 2.371 1.00 34.78 105 ALA A O 1
ATOM 858 N N . ILE A 1 106 ? -14.282 -7.833 1.568 1.00 37.91 106 ILE A N 1
ATOM 859 C CA . ILE A 1 106 ? -14.735 -6.835 2.545 1.00 37.91 106 ILE A CA 1
ATOM 860 C C . ILE A 1 106 ? -14.644 -7.382 3.972 1.00 37.91 106 ILE A C 1
ATOM 862 O O . ILE A 1 106 ? -15.079 -8.539 4.182 1.00 37.91 106 ILE A O 1
#

pLDDT: mean 78.63, std 16.96, range [34.78, 96.69]